Protein AF-A0A117QM13-F1 (afdb_monomer_lite)

Secondary structure (DSSP, 8-state):
-HHHHHHHHHHHHHHHHHHHHHHHHHHHHHHHHHHHHHHT--SS--HHHHHHHHHHHHHHHHHS-HHHHHHHHHHHHHHHHHHH-TTS-HHHHHHHHHHHHHHHHHHHTS-GGGG-S-HHHHHS-----------

Sequence (135 aa):
MKTVQQTLEAQARSQQLDAKREVYVAFLQAAQALVEDRKRDRGALDEALLAEAQRAYQVLRLEGPANVAAQAHFLMEAIVGSRDDSSVSTAEIDRCLHNYVTVAQHHLQEPWHWMGRSRNSWIAGGTTEHSATGQ

Organism: NCBI:txid68231

Foldseek 3Di:
DVVVVVVVVVVVVVVLLVVLVVLLLQLLVLLLVQLVQVVVPPAAGDPVSLVSNVVSLVVCCVSNDPLLNVLSVQLNCLSVVCRVDVVSDSVSNLVSSVSNVVVSCVVSVDDPVVSDDDPPPSNDDDDPDDPPPDD

pLDDT: mean 75.05, std 15.68, range [35.38, 94.25]

Structure (mmCIF, N/CA/C/O backbone):
data_AF-A0A117QM13-F1
#
_entry.id   AF-A0A117QM13-F1
#
loop_
_atom_site.group_PDB
_atom_site.id
_atom_site.type_symbol
_atom_site.label_atom_id
_atom_site.label_alt_id
_atom_site.label_comp_id
_atom_site.label_a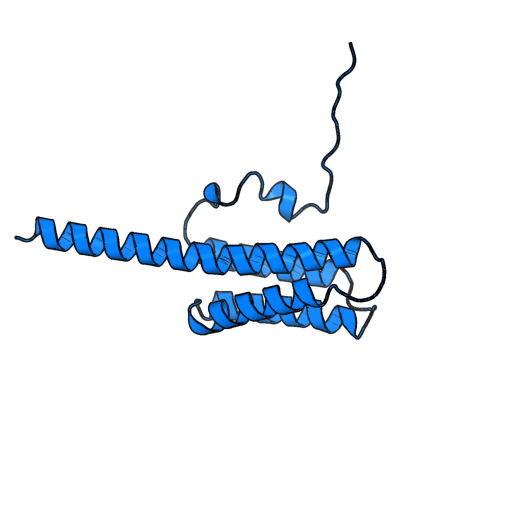sym_id
_atom_site.label_entity_id
_atom_site.label_seq_id
_atom_site.pdbx_PDB_ins_code
_atom_site.Cartn_x
_atom_site.Cartn_y
_atom_site.Cartn_z
_atom_site.occupancy
_atom_site.B_iso_or_equiv
_atom_site.auth_seq_id
_atom_site.auth_comp_id
_atom_site.auth_asym_id
_atom_site.auth_atom_id
_atom_site.pdbx_PDB_model_num
ATOM 1 N N . MET A 1 1 ? -23.078 -1.051 35.402 1.00 59.25 1 MET A N 1
ATOM 2 C CA . MET A 1 1 ? -22.640 -1.954 34.310 1.00 59.25 1 MET A CA 1
ATOM 3 C C . MET A 1 1 ? -22.364 -1.265 32.966 1.00 59.25 1 MET A C 1
ATOM 5 O O . MET A 1 1 ? -21.559 -1.803 32.225 1.00 59.25 1 MET A O 1
ATOM 9 N N . LYS A 1 2 ? -22.919 -0.078 32.653 1.00 65.12 2 LYS A N 1
ATOM 10 C CA . LYS A 1 2 ? -22.641 0.643 31.385 1.00 65.12 2 LYS A CA 1
ATOM 11 C C . LYS A 1 2 ? -21.162 0.985 31.137 1.00 65.12 2 LYS A C 1
ATOM 13 O O . LYS A 1 2 ? -20.710 0.914 30.003 1.00 65.12 2 LYS A O 1
ATOM 18 N N . THR A 1 3 ? -20.404 1.299 32.184 1.00 76.00 3 THR A N 1
ATOM 19 C CA . THR A 1 3 ? -19.020 1.781 32.062 1.00 76.00 3 THR A CA 1
ATOM 20 C C . THR A 1 3 ? -18.052 0.710 31.553 1.00 76.00 3 THR A C 1
ATOM 22 O O . THR A 1 3 ? -17.194 1.007 30.738 1.00 76.00 3 THR A O 1
ATOM 25 N N . VAL A 1 4 ? -18.215 -0.551 31.976 1.00 81.19 4 VAL A N 1
ATOM 26 C CA . VAL A 1 4 ? -17.346 -1.662 31.536 1.00 81.19 4 VAL A CA 1
ATOM 27 C C . VAL A 1 4 ? -17.582 -1.987 30.061 1.00 81.19 4 VAL A C 1
ATOM 29 O O . VAL A 1 4 ? -16.627 -2.175 29.315 1.00 81.19 4 VAL A O 1
ATOM 32 N N . GLN A 1 5 ? -18.844 -1.986 29.623 1.00 80.25 5 GLN A N 1
ATOM 33 C CA . GLN A 1 5 ? -19.194 -2.216 28.223 1.00 80.25 5 GLN A CA 1
ATOM 34 C C . GLN A 1 5 ? -18.634 -1.112 27.311 1.00 80.25 5 GLN A C 1
ATOM 36 O O . GLN A 1 5 ? -18.021 -1.416 26.295 1.00 80.25 5 GLN A O 1
ATOM 41 N N . GLN A 1 6 ? -18.753 0.157 27.716 1.00 78.12 6 GLN A N 1
ATOM 42 C CA . GLN A 1 6 ? -18.193 1.287 26.964 1.00 78.12 6 GLN A CA 1
ATOM 43 C C . GLN A 1 6 ? -16.663 1.221 26.851 1.00 78.12 6 GLN A C 1
ATOM 45 O O . GLN A 1 6 ? -16.118 1.520 25.788 1.00 78.12 6 GLN A O 1
ATOM 50 N N . THR A 1 7 ? -15.967 0.805 27.915 1.00 83.50 7 THR A N 1
ATOM 51 C CA . THR A 1 7 ? -14.509 0.623 27.885 1.00 83.50 7 THR A CA 1
ATOM 52 C C . THR A 1 7 ? -14.102 -0.514 26.949 1.00 83.50 7 THR A C 1
ATOM 54 O O . THR A 1 7 ? -13.182 -0.340 26.154 1.00 83.50 7 THR A O 1
ATOM 57 N N . LEU A 1 8 ? -14.808 -1.649 26.979 1.00 82.12 8 LEU A N 1
ATOM 58 C CA . LEU A 1 8 ? -14.544 -2.775 26.076 1.00 82.12 8 LEU A CA 1
ATOM 59 C C . LEU A 1 8 ? -14.794 -2.405 24.607 1.00 82.12 8 LEU A C 1
ATOM 61 O O . LEU A 1 8 ? -13.972 -2.711 23.748 1.00 82.12 8 LEU A O 1
ATOM 65 N N . GLU A 1 9 ? -15.880 -1.689 24.316 1.00 82.31 9 GLU A N 1
ATOM 66 C CA . GLU A 1 9 ? -16.184 -1.189 22.969 1.00 82.31 9 GLU A CA 1
ATOM 67 C C . GLU A 1 9 ? -15.152 -0.155 22.486 1.00 82.31 9 GLU A C 1
ATOM 69 O O . GLU A 1 9 ? -14.827 -0.093 21.301 1.00 82.31 9 GLU A O 1
ATOM 74 N N . ALA A 1 10 ? -14.618 0.682 23.380 1.00 77.19 10 ALA A N 1
ATOM 75 C CA . ALA A 1 10 ? -13.528 1.601 23.051 1.00 77.19 10 ALA A CA 1
ATOM 76 C C . ALA A 1 10 ? -12.214 0.853 22.770 1.00 77.19 10 ALA A C 1
ATOM 78 O O . ALA A 1 10 ? -11.538 1.157 21.788 1.00 77.19 10 ALA A O 1
ATOM 79 N N . GLN A 1 11 ? -11.888 -0.161 23.574 1.00 75.81 11 GLN A N 1
ATOM 80 C CA . GLN A 1 11 ? -10.689 -0.978 23.395 1.00 75.81 11 GLN A CA 1
ATOM 81 C C . GLN A 1 11 ? -10.740 -1.792 22.096 1.00 75.81 11 GLN A C 1
ATOM 83 O O . GLN A 1 11 ? -9.773 -1.783 21.338 1.00 75.81 11 GLN A O 1
ATOM 88 N N . ALA A 1 12 ? -11.875 -2.428 21.795 1.00 79.44 12 ALA A N 1
ATOM 89 C CA . ALA A 1 12 ? -12.071 -3.166 20.548 1.00 79.44 12 ALA A CA 1
ATOM 90 C C . ALA A 1 12 ? -11.928 -2.254 19.317 1.00 79.44 12 ALA A C 1
ATOM 92 O O . ALA A 1 12 ? -11.290 -2.630 18.335 1.00 79.44 12 ALA A O 1
ATOM 93 N N . ARG A 1 13 ? -12.456 -1.023 19.386 1.00 80.00 13 ARG A N 1
ATOM 94 C CA . ARG A 1 13 ? -12.276 -0.023 18.322 1.00 80.00 13 ARG A CA 1
ATOM 95 C C . ARG A 1 13 ? -10.816 0.388 18.147 1.00 80.00 13 ARG A C 1
ATOM 97 O O . ARG A 1 13 ? -10.373 0.499 17.009 1.00 80.00 13 ARG A O 1
ATOM 104 N N . SER A 1 14 ? -10.071 0.578 19.238 1.00 78.25 14 SER A N 1
ATOM 105 C CA . SER A 1 14 ? -8.635 0.886 19.166 1.00 78.25 14 SER A CA 1
ATOM 106 C C . SER A 1 14 ? -7.857 -0.248 18.503 1.00 78.25 14 SER A C 1
ATOM 108 O O . SER A 1 14 ? -7.138 -0.006 17.543 1.00 78.25 1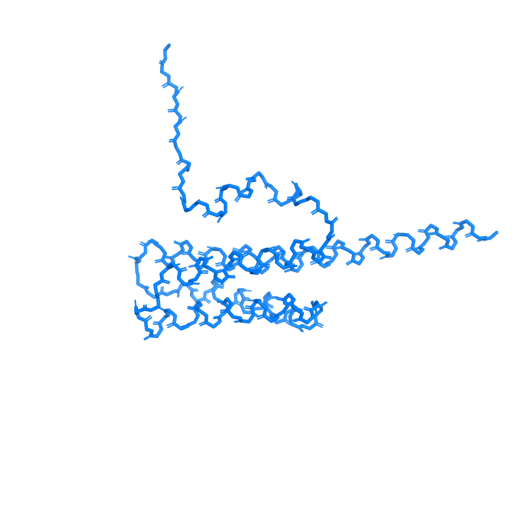4 SER A O 1
ATOM 110 N N . GLN A 1 15 ? -8.075 -1.492 18.940 1.00 78.19 15 GLN A N 1
ATOM 111 C CA . GLN A 1 15 ? -7.403 -2.667 18.373 1.00 78.19 15 GLN A CA 1
ATOM 112 C C . GLN A 1 15 ? -7.710 -2.846 16.882 1.00 78.19 15 GLN A C 1
ATOM 114 O O . GLN A 1 15 ? -6.828 -3.176 16.096 1.00 78.19 15 GLN A O 1
ATOM 119 N N . GLN A 1 16 ? -8.954 -2.590 16.471 1.00 78.81 16 GLN A N 1
ATOM 120 C CA . GLN A 1 16 ? -9.337 -2.645 15.064 1.00 78.81 16 GLN A CA 1
ATOM 121 C C . GLN A 1 16 ? -8.656 -1.549 14.230 1.00 78.81 16 GLN A C 1
ATOM 123 O O . GLN A 1 16 ? -8.312 -1.783 13.071 1.00 78.81 16 GLN A O 1
ATOM 128 N N . LEU A 1 17 ? -8.481 -0.350 14.789 1.00 75.69 17 LEU A N 1
ATOM 129 C CA . LEU A 1 17 ? -7.740 0.725 14.131 1.00 75.69 17 LEU A CA 1
ATOM 130 C C . LEU A 1 17 ? -6.255 0.374 14.011 1.00 75.69 17 LEU A C 1
ATOM 132 O O . LEU A 1 17 ? -5.694 0.552 12.935 1.00 75.69 17 LEU A O 1
ATOM 136 N N . ASP A 1 18 ? -5.651 -0.182 15.061 1.00 79.19 18 ASP A N 1
ATOM 137 C CA . ASP A 1 18 ? -4.250 -0.616 15.059 1.00 79.19 18 ASP A CA 1
ATOM 138 C C . ASP A 1 18 ? -3.992 -1.713 14.013 1.00 79.19 18 ASP A C 1
ATOM 140 O O . ASP A 1 18 ? -3.073 -1.588 13.208 1.00 79.19 18 ASP A O 1
ATOM 144 N N . ALA A 1 19 ? -4.868 -2.717 13.913 1.00 76.81 19 ALA A N 1
ATOM 145 C CA . ALA A 1 19 ? -4.754 -3.754 12.884 1.00 76.81 19 ALA A CA 1
ATOM 146 C C . ALA A 1 19 ? -4.846 -3.175 11.457 1.00 76.81 19 ALA A C 1
ATOM 148 O O . ALA A 1 19 ? -4.041 -3.498 10.585 1.00 76.81 19 ALA A O 1
ATOM 149 N N . LYS A 1 20 ? -5.785 -2.249 11.209 1.00 78.19 20 LYS A N 1
ATOM 150 C CA . LYS A 1 20 ? -5.902 -1.572 9.902 1.00 78.19 20 LYS A CA 1
ATOM 151 C C . LYS A 1 20 ? -4.659 -0.752 9.566 1.00 78.19 20 LYS A C 1
ATOM 153 O O . LYS A 1 20 ? -4.217 -0.732 8.419 1.00 78.19 20 LYS A O 1
ATOM 158 N N . ARG A 1 21 ? -4.103 -0.068 10.566 1.00 79.12 21 ARG A N 1
ATOM 159 C CA . ARG A 1 21 ? -2.865 0.705 10.454 1.00 79.12 21 ARG A CA 1
ATOM 160 C C . ARG A 1 21 ? -1.694 -0.183 10.036 1.00 79.12 21 ARG A C 1
ATOM 162 O O . ARG A 1 21 ? -0.981 0.179 9.103 1.00 79.12 21 ARG A O 1
ATOM 169 N N . GLU A 1 22 ? -1.530 -1.340 10.672 1.00 82.00 22 GLU A N 1
ATOM 170 C CA . GLU A 1 22 ? -0.469 -2.300 10.343 1.00 82.00 22 GLU A CA 1
ATOM 171 C C . GLU A 1 22 ? -0.551 -2.770 8.887 1.00 82.00 22 GLU A C 1
ATOM 173 O O . GLU A 1 22 ? 0.448 -2.711 8.169 1.00 82.00 22 GLU A O 1
ATOM 178 N N . VAL A 1 23 ? -1.748 -3.135 8.411 1.00 82.12 23 VAL A N 1
ATOM 179 C CA . VAL A 1 23 ? -1.961 -3.562 7.016 1.00 82.12 23 VAL A CA 1
ATOM 180 C C . VAL A 1 23 ? -1.577 -2.458 6.024 1.00 82.12 23 VAL A C 1
ATOM 182 O O . VAL A 1 23 ? -0.918 -2.721 5.016 1.00 82.12 23 VAL A O 1
ATOM 185 N N . TYR A 1 24 ? -1.950 -1.206 6.305 1.00 81.19 24 TYR A N 1
ATOM 186 C CA . TYR A 1 24 ? -1.646 -0.085 5.408 1.00 81.19 24 TYR A CA 1
ATOM 187 C C . TYR A 1 24 ? -0.156 0.236 5.368 1.00 81.19 24 TYR A C 1
ATOM 189 O O . TYR A 1 24 ? 0.359 0.570 4.299 1.00 81.19 24 TYR A O 1
ATOM 197 N N . VAL A 1 25 ? 0.528 0.132 6.512 1.00 81.25 25 VAL A N 1
ATOM 198 C CA . VAL A 1 25 ? 1.977 0.341 6.604 1.00 81.25 25 VAL A CA 1
ATOM 199 C C . VAL A 1 25 ? 2.739 -0.755 5.898 1.00 81.25 25 VAL A C 1
ATOM 201 O O . VAL A 1 25 ? 3.641 -0.430 5.133 1.00 81.25 25 VAL A O 1
ATOM 204 N N . ALA A 1 26 ? 2.360 -2.016 6.097 1.00 83.25 26 ALA A N 1
ATOM 205 C CA . ALA A 1 26 ? 3.014 -3.138 5.436 1.00 83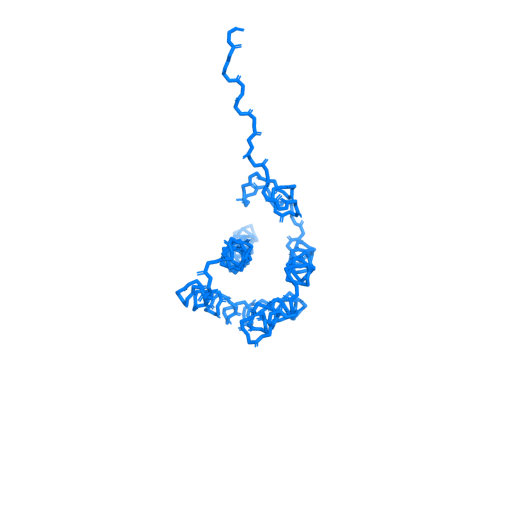.25 26 ALA A CA 1
ATOM 206 C C . ALA A 1 26 ? 2.978 -2.970 3.909 1.00 83.25 26 ALA A C 1
ATOM 208 O O . ALA A 1 26 ? 4.012 -3.053 3.245 1.00 83.25 26 ALA A O 1
ATOM 209 N N . PHE A 1 27 ? 1.807 -2.629 3.354 1.00 86.94 27 PHE A N 1
ATOM 210 C CA . PHE A 1 27 ? 1.687 -2.375 1.919 1.00 86.94 27 PHE A CA 1
ATOM 211 C C . PHE A 1 27 ? 2.476 -1.136 1.478 1.00 86.94 27 PHE A C 1
ATOM 213 O O . PHE A 1 27 ? 3.165 -1.188 0.462 1.00 86.94 27 PHE A O 1
ATOM 220 N N . LEU A 1 28 ? 2.431 -0.039 2.242 1.00 84.19 28 LEU A N 1
ATOM 221 C CA . LEU A 1 28 ? 3.161 1.184 1.903 1.00 84.19 28 LEU A CA 1
ATOM 222 C C . LEU A 1 28 ? 4.681 0.969 1.883 1.00 84.19 28 LEU A C 1
ATOM 224 O O . LEU A 1 28 ? 5.350 1.407 0.951 1.00 84.19 28 LEU A O 1
ATOM 228 N N . GLN A 1 29 ? 5.220 0.289 2.896 1.00 83.00 29 GLN A N 1
ATOM 229 C CA . GLN A 1 29 ? 6.647 -0.004 3.007 1.00 83.00 29 GLN A CA 1
ATOM 230 C C . GLN A 1 29 ? 7.123 -0.879 1.847 1.00 83.00 29 GLN A C 1
ATOM 232 O O . GLN A 1 29 ? 8.136 -0.563 1.222 1.00 83.00 29 GLN A O 1
ATOM 237 N N . ALA A 1 30 ? 6.374 -1.937 1.525 1.00 82.44 30 ALA A N 1
ATOM 238 C CA . ALA A 1 30 ? 6.704 -2.828 0.419 1.00 82.44 30 ALA A CA 1
ATOM 239 C C . ALA A 1 30 ? 6.611 -2.109 -0.938 1.00 82.44 30 ALA A C 1
ATOM 241 O O . ALA A 1 30 ? 7.546 -2.171 -1.737 1.00 82.44 30 ALA A O 1
ATOM 242 N N . ALA A 1 31 ? 5.529 -1.359 -1.178 1.00 82.56 31 ALA A N 1
ATOM 243 C CA . ALA A 1 31 ? 5.352 -0.600 -2.413 1.00 82.56 31 ALA A CA 1
ATOM 244 C C . ALA A 1 31 ? 6.463 0.436 -2.603 1.00 82.56 31 ALA A C 1
ATOM 246 O O . ALA A 1 31 ? 6.989 0.588 -3.701 1.00 82.56 31 ALA A O 1
ATOM 247 N N . GLN A 1 32 ? 6.873 1.117 -1.536 1.00 80.25 32 GLN A N 1
ATOM 248 C CA . GLN A 1 32 ? 7.941 2.093 -1.634 1.00 80.25 32 GLN A CA 1
ATOM 249 C C . GLN A 1 32 ? 9.320 1.468 -1.850 1.00 80.25 32 GLN A C 1
ATOM 251 O O . GLN A 1 32 ? 10.104 1.999 -2.636 1.00 80.25 32 GLN A O 1
ATOM 256 N N . ALA A 1 33 ? 9.622 0.352 -1.184 1.00 82.50 33 ALA A N 1
ATOM 257 C CA . ALA A 1 33 ? 10.858 -0.374 -1.444 1.00 82.50 33 ALA A CA 1
ATOM 258 C C . ALA A 1 33 ? 10.978 -0.725 -2.937 1.00 82.50 33 ALA A C 1
ATOM 260 O O . ALA A 1 33 ? 12.047 -0.543 -3.512 1.00 82.50 33 ALA A O 1
ATOM 261 N N . LEU A 1 34 ? 9.865 -1.102 -3.577 1.00 79.56 34 LEU A N 1
ATOM 262 C CA . LEU A 1 34 ? 9.789 -1.355 -5.019 1.00 79.56 34 LEU A CA 1
ATOM 263 C C . LEU A 1 34 ? 9.973 -0.095 -5.873 1.00 79.56 34 LEU A C 1
ATOM 265 O O . LEU A 1 34 ? 10.684 -0.141 -6.874 1.00 79.56 34 LEU A O 1
ATOM 269 N N . VAL A 1 35 ? 9.375 1.039 -5.491 1.00 78.50 35 VAL A N 1
ATOM 270 C CA . VAL A 1 35 ? 9.592 2.314 -6.201 1.00 78.50 35 VAL A CA 1
ATOM 271 C C . VAL A 1 35 ? 11.067 2.718 -6.155 1.00 78.50 35 VAL A C 1
ATOM 273 O O . VAL A 1 35 ? 11.640 3.111 -7.170 1.00 78.50 35 VAL A O 1
ATOM 276 N N . GLU A 1 36 ? 11.696 2.613 -4.986 1.00 79.31 36 GLU A N 1
ATOM 277 C CA . GLU A 1 36 ? 13.106 2.956 -4.798 1.00 79.31 36 GLU A CA 1
ATOM 278 C C . GLU A 1 36 ? 14.045 1.960 -5.493 1.00 79.31 36 GLU A C 1
ATOM 280 O O . GLU A 1 36 ? 15.063 2.372 -6.048 1.00 79.31 36 GLU A O 1
ATOM 285 N N . ASP A 1 37 ? 13.707 0.669 -5.507 1.00 79.25 37 ASP A N 1
ATOM 286 C CA . ASP A 1 37 ? 14.404 -0.351 -6.299 1.00 79.25 37 ASP A CA 1
ATOM 287 C C . ASP A 1 37 ? 14.361 -0.002 -7.795 1.00 79.25 37 ASP A C 1
ATOM 289 O O . ASP A 1 37 ? 15.400 0.085 -8.453 1.00 79.25 37 ASP A O 1
ATOM 293 N N . ARG A 1 38 ? 13.176 0.362 -8.305 1.00 74.44 38 ARG A N 1
ATOM 294 C CA . ARG A 1 38 ? 12.995 0.780 -9.700 1.00 74.44 38 ARG A CA 1
ATOM 295 C C . ARG A 1 38 ? 13.777 2.049 -10.043 1.00 74.44 38 ARG A C 1
ATOM 297 O O . ARG A 1 38 ? 14.384 2.110 -11.108 1.00 74.44 38 ARG A O 1
ATOM 304 N N . LYS A 1 39 ? 13.798 3.049 -9.152 1.00 74.69 39 LYS A N 1
ATOM 305 C CA . LYS A 1 39 ? 14.557 4.305 -9.333 1.00 74.69 39 LYS A CA 1
ATOM 306 C C . LYS A 1 39 ? 16.071 4.092 -9.378 1.00 74.69 39 LYS A C 1
ATOM 308 O O . LYS A 1 39 ? 16.767 4.872 -10.021 1.00 74.69 39 LYS A O 1
ATOM 313 N N . ARG A 1 40 ? 16.592 3.065 -8.698 1.00 74.94 40 ARG A N 1
ATOM 314 C CA . ARG A 1 40 ? 18.030 2.736 -8.684 1.00 74.94 40 ARG A CA 1
ATOM 315 C C . ARG A 1 40 ? 18.510 2.000 -9.938 1.00 74.94 40 ARG A C 1
ATOM 317 O O . ARG A 1 40 ? 19.717 1.807 -10.065 1.00 74.94 40 ARG A O 1
ATOM 324 N N . ASP A 1 41 ? 17.585 1.612 -10.815 1.00 64.50 41 ASP A N 1
ATOM 325 C CA . ASP A 1 41 ? 17.784 1.066 -12.162 1.00 64.50 41 ASP A CA 1
ATOM 326 C C . ASP A 1 41 ? 18.978 0.094 -12.293 1.00 64.50 41 ASP A C 1
ATOM 328 O O . ASP A 1 41 ? 20.007 0.392 -12.900 1.00 64.50 41 ASP A O 1
ATOM 332 N N . ARG A 1 42 ? 18.851 -1.102 -11.691 1.00 54.69 42 ARG A N 1
ATOM 333 C CA . ARG A 1 42 ? 19.831 -2.206 -11.816 1.00 54.69 42 ARG A CA 1
ATOM 334 C C . ARG A 1 42 ? 19.285 -3.483 -12.468 1.00 54.69 42 ARG A C 1
ATOM 336 O O . ARG A 1 42 ? 19.927 -4.526 -12.370 1.00 54.69 42 ARG A O 1
ATOM 343 N N . GLY A 1 43 ? 18.141 -3.425 -13.146 1.00 61.88 43 GLY A N 1
ATOM 344 C CA . GLY A 1 43 ? 17.577 -4.574 -13.864 1.00 61.88 43 GLY A CA 1
ATOM 345 C C . GLY A 1 43 ? 16.164 -4.942 -13.420 1.00 61.88 43 GLY A C 1
ATOM 346 O O . GLY A 1 43 ? 15.323 -4.065 -13.240 1.00 61.88 43 GLY A O 1
ATOM 347 N N . ALA A 1 44 ? 15.889 -6.246 -13.326 1.00 67.31 44 ALA A N 1
ATOM 348 C CA . ALA A 1 44 ? 14.576 -6.772 -12.964 1.00 67.31 44 ALA A CA 1
ATOM 349 C C . ALA A 1 44 ? 14.187 -6.375 -11.532 1.00 67.31 44 ALA A C 1
ATOM 351 O O . ALA A 1 44 ? 15.027 -6.403 -10.636 1.00 67.31 44 ALA A O 1
ATOM 352 N N . LEU A 1 45 ? 12.908 -6.041 -11.348 1.00 74.12 45 LEU A N 1
ATOM 353 C CA . LEU A 1 45 ? 12.302 -5.750 -10.050 1.00 74.12 45 LEU A CA 1
ATOM 354 C C . LEU A 1 45 ? 12.573 -6.900 -9.066 1.00 74.12 45 LEU A C 1
ATOM 356 O O . LEU A 1 45 ? 12.380 -8.062 -9.434 1.00 74.12 45 LEU A O 1
ATOM 360 N N . ASP A 1 46 ? 12.965 -6.588 -7.831 1.00 83.31 46 ASP A N 1
ATOM 361 C CA . ASP A 1 46 ? 13.180 -7.607 -6.796 1.00 83.31 46 ASP A CA 1
ATOM 362 C C . ASP A 1 46 ? 11.904 -8.449 -6.569 1.00 83.31 46 ASP A C 1
ATOM 364 O O . ASP A 1 46 ? 10.857 -7.956 -6.131 1.00 83.31 46 ASP A O 1
ATOM 368 N N . GLU A 1 47 ? 11.987 -9.746 -6.884 1.00 84.19 47 GLU A N 1
ATOM 369 C CA . GLU A 1 47 ? 10.853 -10.670 -6.806 1.00 84.19 47 GLU A CA 1
ATOM 370 C C . GLU A 1 47 ? 10.373 -10.906 -5.369 1.00 84.19 47 GLU A C 1
ATOM 372 O O . GLU A 1 47 ? 9.178 -11.124 -5.152 1.00 84.19 47 GLU A O 1
ATOM 377 N N . ALA A 1 48 ? 11.267 -10.836 -4.378 1.00 86.50 48 ALA A N 1
ATOM 378 C CA . ALA A 1 48 ? 10.902 -10.997 -2.976 1.00 86.50 48 ALA A CA 1
ATOM 379 C C . ALA A 1 48 ? 10.143 -9.765 -2.468 1.00 86.50 48 ALA A C 1
ATOM 381 O O . ALA A 1 48 ? 9.116 -9.912 -1.800 1.00 86.50 48 ALA A O 1
ATOM 382 N N . LEU A 1 49 ? 10.588 -8.559 -2.839 1.00 83.69 49 LEU A N 1
ATOM 383 C CA . LEU A 1 49 ? 9.854 -7.324 -2.541 1.00 83.69 49 LEU A CA 1
ATOM 384 C C . LEU A 1 49 ? 8.491 -7.300 -3.240 1.00 83.69 49 LEU A C 1
ATOM 386 O O . LEU A 1 49 ? 7.495 -6.894 -2.637 1.00 83.69 49 LEU A O 1
ATOM 390 N N . LEU A 1 50 ? 8.419 -7.780 -4.486 1.00 87.12 50 LEU A N 1
ATOM 391 C CA . LEU A 1 50 ? 7.162 -7.868 -5.225 1.00 87.12 50 LEU A CA 1
ATOM 392 C C . LEU A 1 50 ? 6.191 -8.844 -4.555 1.00 87.12 50 LEU A C 1
ATOM 394 O O . LEU A 1 50 ? 5.018 -8.515 -4.386 1.00 87.12 50 LEU A O 1
ATOM 398 N N . ALA A 1 51 ? 6.669 -10.022 -4.151 1.00 89.00 51 ALA A N 1
ATOM 399 C CA . ALA A 1 51 ? 5.857 -11.008 -3.446 1.00 89.00 51 ALA A CA 1
ATOM 400 C C . ALA A 1 51 ? 5.331 -10.464 -2.107 1.00 89.00 51 ALA A C 1
ATOM 402 O O . ALA A 1 51 ? 4.170 -10.695 -1.760 1.00 89.00 51 ALA A O 1
ATOM 403 N N . GLU A 1 52 ? 6.146 -9.699 -1.377 1.00 88.06 52 GLU A N 1
ATOM 404 C CA . GLU A 1 52 ? 5.722 -9.065 -0.127 1.00 88.06 52 GLU A CA 1
ATOM 405 C C . GLU A 1 52 ? 4.668 -7.974 -0.372 1.00 88.06 52 GLU A C 1
ATOM 407 O O . GLU A 1 52 ? 3.628 -7.961 0.288 1.00 88.06 52 GLU A O 1
ATOM 412 N N . ALA A 1 53 ? 4.859 -7.122 -1.385 1.00 88.69 53 ALA A N 1
ATOM 413 C CA . ALA A 1 53 ? 3.860 -6.124 -1.771 1.00 88.69 53 ALA A CA 1
ATOM 414 C C . ALA A 1 53 ? 2.544 -6.772 -2.224 1.00 88.69 53 ALA A C 1
ATOM 416 O O . ALA A 1 53 ? 1.467 -6.309 -1.850 1.00 88.69 53 ALA A O 1
ATOM 417 N N . GLN A 1 54 ? 2.609 -7.877 -2.973 1.00 91.19 54 GLN A N 1
ATOM 418 C CA . GLN A 1 54 ? 1.434 -8.649 -3.377 1.00 91.19 54 GLN A CA 1
ATOM 419 C C . GLN A 1 54 ? 0.708 -9.260 -2.177 1.00 91.19 54 GLN A C 1
ATOM 421 O O . GLN A 1 54 ? -0.521 -9.195 -2.119 1.00 91.19 54 GLN A O 1
ATOM 426 N N . ARG A 1 55 ? 1.436 -9.823 -1.205 1.00 90.94 55 ARG A N 1
ATOM 427 C CA . ARG A 1 55 ? 0.845 -10.354 0.030 1.00 90.94 55 ARG A CA 1
ATOM 428 C C . ARG A 1 55 ? 0.144 -9.246 0.812 1.00 90.94 55 ARG A C 1
ATOM 430 O O . ARG A 1 55 ? -1.030 -9.392 1.148 1.00 90.94 55 ARG A O 1
ATOM 437 N N . ALA A 1 56 ? 0.830 -8.132 1.058 1.00 89.25 56 ALA A N 1
ATOM 438 C CA . ALA A 1 56 ? 0.263 -6.997 1.778 1.00 89.25 56 ALA A CA 1
ATOM 439 C C . ALA A 1 56 ? -0.952 -6.405 1.040 1.00 89.25 56 ALA A C 1
ATOM 441 O O . ALA A 1 56 ? -1.970 -6.100 1.662 1.00 89.25 56 ALA A O 1
ATOM 442 N N . TYR A 1 57 ? -0.898 -6.332 -0.294 1.00 91.75 57 TYR A N 1
ATOM 443 C CA . TYR A 1 57 ? -2.031 -5.938 -1.129 1.00 91.75 57 TYR A CA 1
ATOM 444 C C . TYR A 1 57 ? -3.218 -6.898 -0.998 1.00 91.75 57 TYR A C 1
ATOM 446 O O . TYR A 1 57 ? -4.357 -6.445 -0.919 1.00 91.75 57 TYR A O 1
ATOM 454 N N . GLN A 1 58 ? -2.993 -8.214 -0.962 1.00 92.56 58 GLN A N 1
ATOM 455 C CA . GLN A 1 58 ? -4.081 -9.180 -0.792 1.00 92.56 58 GLN A CA 1
ATOM 456 C C . GLN A 1 58 ? -4.791 -9.008 0.551 1.00 92.56 58 GLN A C 1
ATOM 458 O O . GLN A 1 58 ? -6.022 -9.008 0.580 1.00 92.56 58 GLN A O 1
ATOM 463 N N . VAL A 1 59 ? -4.039 -8.798 1.633 1.00 90.44 59 VAL A N 1
ATOM 464 C CA . VAL A 1 59 ? -4.613 -8.499 2.954 1.00 90.44 59 VAL A CA 1
ATOM 465 C C . VAL A 1 59 ? -5.400 -7.188 2.899 1.00 90.44 59 VAL A C 1
ATOM 467 O O . VAL A 1 59 ? -6.570 -7.149 3.276 1.00 90.44 59 VAL A O 1
ATOM 470 N N . LEU A 1 60 ? -4.820 -6.136 2.314 1.00 88.38 60 LEU A N 1
ATOM 471 C CA . LEU A 1 60 ? -5.490 -4.851 2.120 1.00 88.38 60 LEU A CA 1
ATOM 472 C C . LEU A 1 60 ? -6.767 -4.962 1.275 1.00 88.38 60 LEU A C 1
ATOM 474 O O . LEU A 1 60 ? -7.740 -4.262 1.530 1.00 88.38 60 LEU A O 1
ATOM 478 N N . ARG A 1 61 ? -6.796 -5.835 0.270 1.00 91.19 61 ARG A N 1
ATOM 479 C CA . ARG A 1 61 ? -7.976 -6.041 -0.577 1.00 91.19 61 ARG A CA 1
ATOM 480 C C . ARG A 1 61 ? -9.118 -6.724 0.175 1.00 91.19 61 ARG A C 1
ATOM 482 O O . ARG A 1 61 ? -10.275 -6.498 -0.166 1.00 91.19 61 ARG A O 1
ATOM 489 N N . LEU A 1 62 ? -8.799 -7.572 1.151 1.00 88.75 62 LEU A N 1
ATOM 490 C CA . LEU A 1 62 ? -9.782 -8.314 1.944 1.00 88.75 62 LEU A CA 1
ATOM 491 C C . LEU A 1 62 ? -10.288 -7.510 3.144 1.00 88.75 62 LEU A C 1
ATOM 493 O O . LEU A 1 62 ? -11.477 -7.538 3.447 1.00 88.75 62 LEU A O 1
ATOM 497 N N . GLU A 1 63 ? -9.389 -6.802 3.820 1.00 83.62 63 GLU A N 1
ATOM 498 C CA . GLU A 1 63 ? -9.671 -6.143 5.100 1.00 83.62 63 GLU A CA 1
ATOM 499 C C . GLU A 1 63 ? -9.809 -4.621 4.972 1.00 83.62 63 GLU A C 1
ATOM 501 O O . GLU A 1 63 ? -10.321 -3.942 5.869 1.00 83.62 63 GLU A O 1
ATOM 506 N N . GLY A 1 64 ? -9.348 -4.074 3.848 1.00 82.19 64 GLY A N 1
ATOM 507 C CA . GLY A 1 64 ? -9.314 -2.651 3.590 1.00 82.19 64 GLY A CA 1
ATOM 508 C C . GLY A 1 64 ? -10.639 -2.084 3.064 1.00 82.19 64 GLY A C 1
ATOM 509 O O . GLY A 1 64 ? -11.447 -2.768 2.436 1.00 82.19 64 GLY A O 1
ATOM 510 N N . PRO A 1 65 ? -10.859 -0.780 3.258 1.00 86.25 65 PRO A N 1
ATOM 511 C CA . PRO A 1 65 ? -11.924 -0.021 2.625 1.00 86.25 65 PRO A CA 1
ATOM 512 C C . PRO A 1 65 ? -11.799 -0.065 1.106 1.00 86.25 65 PRO A C 1
ATOM 514 O O . PRO A 1 65 ? -10.705 0.095 0.562 1.00 86.25 65 PRO A O 1
ATOM 517 N N . ALA A 1 66 ? -12.934 -0.178 0.417 1.00 87.31 66 ALA A N 1
ATOM 518 C CA . ALA A 1 66 ? -12.978 -0.319 -1.037 1.00 87.31 66 ALA A CA 1
ATOM 519 C C . ALA A 1 66 ? -12.219 0.793 -1.787 1.00 87.31 66 ALA A C 1
ATOM 521 O O . ALA A 1 66 ? -11.523 0.519 -2.760 1.00 87.31 66 ALA A O 1
ATOM 522 N N . ASN A 1 67 ? -12.300 2.042 -1.320 1.00 87.50 67 ASN A N 1
ATOM 523 C CA . ASN A 1 67 ? -11.597 3.169 -1.937 1.00 87.50 67 ASN A CA 1
ATOM 524 C C . ASN A 1 67 ? -10.072 3.104 -1.740 1.00 87.50 67 ASN A C 1
ATOM 526 O O . ASN A 1 67 ? -9.334 3.458 -2.654 1.00 87.50 67 ASN A O 1
ATOM 530 N N . VAL A 1 68 ? -9.599 2.640 -0.578 1.00 88.94 68 VAL A N 1
ATOM 531 C CA . VAL A 1 68 ? -8.165 2.451 -0.296 1.00 88.94 68 VAL A CA 1
ATOM 532 C C . VAL A 1 68 ? -7.623 1.280 -1.119 1.00 88.94 68 VAL A C 1
ATOM 534 O O . VAL A 1 68 ? -6.601 1.420 -1.789 1.00 88.94 68 VAL A O 1
ATOM 537 N N . ALA A 1 69 ? -8.345 0.157 -1.141 1.00 91.06 69 ALA A N 1
ATOM 538 C CA . ALA A 1 69 ? -7.987 -1.022 -1.927 1.00 91.06 69 ALA A CA 1
ATOM 539 C C . ALA A 1 69 ? -7.951 -0.735 -3.440 1.00 91.06 69 ALA A C 1
ATOM 541 O O . ALA A 1 69 ? -7.080 -1.250 -4.138 1.00 91.06 69 ALA A O 1
ATOM 542 N N . ALA A 1 70 ? -8.846 0.122 -3.947 1.00 93.06 70 ALA A N 1
ATOM 543 C CA . ALA A 1 70 ? -8.831 0.552 -5.345 1.00 93.06 70 ALA A CA 1
ATOM 544 C C . ALA A 1 70 ? -7.561 1.345 -5.700 1.00 93.06 70 ALA A C 1
ATOM 546 O O . ALA A 1 70 ? -6.952 1.093 -6.733 1.00 93.06 70 ALA A O 1
ATOM 547 N N . GLN A 1 71 ? -7.109 2.261 -4.836 1.00 93.56 71 GLN A N 1
ATOM 548 C CA . GLN A 1 71 ? -5.853 2.984 -5.086 1.00 93.56 71 GLN A CA 1
ATOM 549 C C . GLN A 1 71 ? -4.626 2.076 -4.972 1.00 93.56 71 GLN A C 1
ATOM 551 O O . GLN A 1 71 ? -3.691 2.199 -5.759 1.00 93.56 71 GLN A O 1
ATOM 556 N N . ALA A 1 72 ? -4.642 1.130 -4.032 1.00 91.50 72 ALA A N 1
ATOM 557 C CA . ALA A 1 72 ? -3.595 0.121 -3.927 1.00 91.50 72 ALA A CA 1
ATOM 558 C C . ALA A 1 72 ? -3.522 -0.775 -5.174 1.00 91.50 72 ALA A C 1
ATOM 560 O O . ALA A 1 72 ? -2.431 -1.151 -5.595 1.00 91.50 72 ALA A O 1
ATOM 561 N N . HIS A 1 73 ? -4.667 -1.073 -5.795 1.00 94.25 73 HIS A N 1
ATOM 562 C CA . HIS A 1 73 ? -4.721 -1.800 -7.059 1.00 94.25 73 HIS A CA 1
ATOM 563 C C . HIS A 1 73 ? -4.028 -1.030 -8.188 1.00 94.25 73 HIS A C 1
ATOM 565 O O . HIS A 1 73 ? -3.123 -1.583 -8.804 1.00 94.25 73 HIS A O 1
ATOM 571 N N . PHE A 1 74 ? -4.359 0.251 -8.389 1.00 92.81 74 PHE A N 1
ATOM 572 C CA . PHE A 1 74 ? -3.701 1.080 -9.408 1.00 92.81 74 PHE A CA 1
ATOM 573 C C . PHE A 1 74 ? -2.190 1.212 -9.182 1.00 92.81 74 PHE A C 1
ATOM 575 O O . PHE A 1 74 ? -1.414 1.230 -10.135 1.00 92.81 74 PHE A O 1
ATOM 582 N N . LEU A 1 75 ? -1.751 1.275 -7.921 1.00 91.19 75 LEU A N 1
ATOM 583 C CA . LEU A 1 75 ? -0.328 1.264 -7.588 1.00 91.19 75 LEU A CA 1
ATOM 584 C C . LEU A 1 75 ? 0.336 -0.069 -7.959 1.00 91.19 75 LEU A C 1
ATOM 586 O O . LEU A 1 75 ? 1.397 -0.064 -8.576 1.00 91.19 75 LEU A O 1
ATOM 590 N N . MET A 1 76 ? -0.292 -1.202 -7.635 1.00 91.75 76 MET A N 1
ATOM 591 C CA . MET A 1 76 ? 0.220 -2.520 -8.021 1.00 91.75 76 MET A CA 1
ATOM 592 C C . MET A 1 76 ? 0.263 -2.710 -9.539 1.00 91.75 76 MET A C 1
ATOM 594 O O . MET A 1 76 ? 1.241 -3.255 -10.043 1.00 91.75 76 MET A O 1
ATOM 598 N N . GLU A 1 77 ? -0.750 -2.243 -10.271 1.00 91.19 77 GLU A N 1
ATOM 599 C CA . GLU A 1 77 ? -0.757 -2.279 -11.737 1.00 91.19 77 GLU A CA 1
ATOM 600 C C . GLU A 1 77 ? 0.371 -1.434 -12.330 1.00 91.19 77 GLU A C 1
ATOM 602 O O . GLU A 1 77 ? 1.064 -1.908 -13.223 1.00 91.19 77 GLU A O 1
ATOM 607 N N . ALA A 1 78 ? 0.618 -0.231 -11.803 1.00 88.62 78 ALA A N 1
ATOM 608 C CA . ALA A 1 78 ? 1.729 0.606 -12.256 1.00 88.62 78 ALA A CA 1
ATOM 609 C C . ALA A 1 78 ? 3.096 -0.045 -11.973 1.00 88.62 78 ALA A C 1
ATOM 611 O O . ALA A 1 78 ? 3.977 -0.037 -12.832 1.00 88.62 78 ALA A O 1
ATOM 612 N N . ILE A 1 79 ? 3.273 -0.656 -10.795 1.00 85.69 79 ILE A N 1
ATOM 613 C CA . ILE A 1 79 ? 4.512 -1.360 -10.429 1.00 85.69 79 ILE A CA 1
ATOM 614 C C . ILE A 1 79 ? 4.744 -2.562 -11.353 1.00 85.69 79 ILE A C 1
ATOM 616 O O . ILE A 1 79 ? 5.823 -2.683 -11.933 1.00 85.69 79 ILE A O 1
ATOM 620 N N . VAL A 1 80 ? 3.740 -3.428 -11.522 1.00 85.81 80 VAL A N 1
ATOM 621 C CA . VAL A 1 80 ? 3.840 -4.620 -12.379 1.00 85.81 80 VAL A CA 1
ATOM 622 C C . VAL A 1 80 ? 3.985 -4.224 -13.849 1.00 85.81 80 VAL A C 1
ATOM 624 O O . VAL A 1 80 ? 4.852 -4.754 -14.530 1.00 85.81 80 VAL A O 1
ATOM 627 N N . GLY A 1 81 ? 3.223 -3.240 -14.325 1.00 83.38 81 GLY A N 1
ATOM 628 C CA . GLY A 1 81 ? 3.328 -2.727 -15.691 1.00 83.38 81 GLY A CA 1
ATOM 629 C C . GLY A 1 81 ? 4.718 -2.173 -16.005 1.00 83.38 81 GLY A C 1
ATOM 630 O O . GLY A 1 81 ? 5.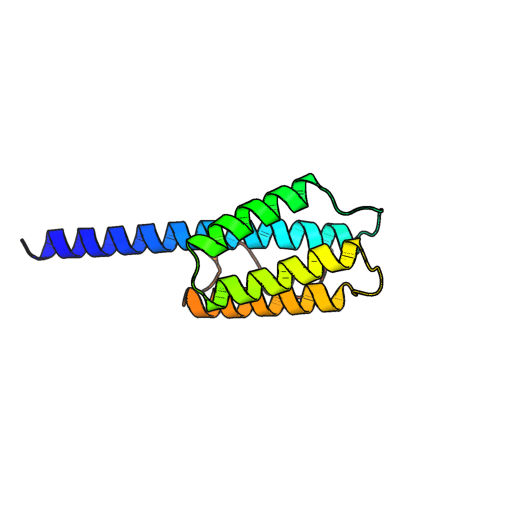241 -2.416 -17.085 1.00 83.38 81 GLY A O 1
ATOM 631 N N . SER A 1 82 ? 5.377 -1.529 -15.035 1.00 78.88 82 SER A N 1
ATOM 632 C CA . SER A 1 82 ? 6.743 -1.008 -15.208 1.00 78.88 82 SER A CA 1
ATOM 633 C C . SER A 1 82 ? 7.839 -2.065 -15.350 1.00 78.88 82 SER A C 1
ATOM 635 O O . SER A 1 82 ? 8.968 -1.730 -15.731 1.00 78.88 82 SER A O 1
ATOM 637 N N . ARG A 1 83 ? 7.532 -3.326 -15.020 1.00 76.25 83 ARG A N 1
ATOM 638 C CA . ARG A 1 83 ? 8.406 -4.478 -15.266 1.00 76.25 83 ARG A CA 1
ATOM 639 C C . ARG A 1 83 ? 8.353 -4.898 -16.733 1.00 76.25 83 ARG A C 1
ATOM 641 O O . ARG A 1 83 ? 9.396 -5.216 -17.296 1.00 76.25 83 ARG A O 1
ATOM 648 N N . ASP A 1 84 ? 7.159 -4.901 -17.319 1.00 73.38 84 ASP A N 1
ATOM 649 C CA . ASP A 1 84 ? 6.922 -5.391 -18.680 1.00 73.38 84 ASP A CA 1
ATOM 650 C C . ASP A 1 84 ? 7.120 -4.291 -19.736 1.00 73.38 84 ASP A C 1
ATOM 652 O O . ASP A 1 84 ? 7.508 -4.579 -20.868 1.00 73.38 84 ASP A O 1
ATOM 656 N N . ASP A 1 85 ? 6.906 -3.029 -19.355 1.00 69.00 85 ASP A N 1
ATOM 657 C CA . ASP A 1 85 ? 7.066 -1.860 -20.212 1.00 69.00 85 ASP A CA 1
ATOM 658 C C . ASP A 1 85 ? 7.886 -0.764 -19.510 1.00 69.00 85 ASP A C 1
ATOM 660 O O . ASP A 1 85 ? 7.439 -0.096 -18.575 1.00 69.00 85 ASP A O 1
ATOM 664 N N . SER A 1 86 ? 9.105 -0.536 -20.004 1.00 64.25 86 SER A N 1
ATOM 665 C CA . SER A 1 86 ? 9.990 0.537 -19.536 1.00 64.25 86 SER A CA 1
ATOM 666 C C . SER A 1 86 ? 9.449 1.951 -19.799 1.00 64.25 86 SER A C 1
ATOM 668 O O . SER A 1 86 ? 10.029 2.916 -19.302 1.00 64.25 86 SER A O 1
ATOM 670 N N . SER A 1 87 ? 8.378 2.097 -20.590 1.00 63.03 87 SER A N 1
ATOM 671 C CA . SER A 1 87 ? 7.701 3.373 -20.841 1.00 63.03 87 SER A CA 1
ATOM 672 C C . SER A 1 87 ? 6.829 3.833 -19.668 1.00 63.03 87 SER A C 1
ATOM 674 O O . SER A 1 87 ? 6.569 5.036 -19.547 1.00 63.03 87 SER A O 1
ATOM 676 N N . VAL A 1 88 ? 6.443 2.919 -18.762 1.00 64.44 88 VAL A N 1
ATOM 677 C CA . VAL A 1 88 ? 5.816 3.284 -17.485 1.00 64.44 88 VAL A CA 1
ATOM 678 C C . VAL A 1 88 ? 6.866 3.996 -16.647 1.00 64.44 88 VAL A C 1
ATOM 680 O O . VAL A 1 88 ? 7.722 3.395 -15.994 1.00 64.44 88 VAL A O 1
ATOM 683 N N . SER A 1 89 ? 6.824 5.322 -16.718 1.00 69.06 89 SER A N 1
ATOM 684 C CA . SER A 1 89 ? 7.800 6.154 -16.036 1.00 69.06 89 SER A CA 1
ATOM 685 C C . SER A 1 89 ? 7.657 6.017 -14.522 1.00 69.06 89 SER A C 1
ATOM 687 O O . SER A 1 89 ? 6.556 5.882 -13.980 1.00 69.06 89 SER A O 1
ATOM 689 N N . THR A 1 90 ? 8.773 6.168 -13.817 1.00 75.19 90 THR A N 1
ATOM 690 C CA . THR A 1 90 ? 8.800 6.332 -12.358 1.00 75.19 90 THR A CA 1
ATOM 691 C C . THR A 1 90 ? 7.831 7.416 -11.866 1.00 75.19 90 THR A C 1
ATOM 693 O O . THR A 1 90 ? 7.301 7.295 -10.766 1.00 75.19 90 THR A O 1
ATOM 696 N N . ALA A 1 91 ? 7.506 8.416 -12.697 1.00 79.88 91 ALA A N 1
ATOM 697 C CA . ALA A 1 91 ? 6.522 9.451 -12.383 1.00 79.88 91 ALA A CA 1
ATOM 698 C C . ALA A 1 91 ? 5.075 8.927 -12.295 1.00 79.88 91 ALA A C 1
ATOM 700 O O . ALA A 1 91 ? 4.284 9.440 -11.501 1.00 79.88 91 ALA A O 1
ATOM 701 N N . GLU A 1 92 ? 4.705 7.908 -13.075 1.00 83.62 92 GLU A N 1
ATOM 702 C CA . GLU A 1 92 ? 3.382 7.285 -12.974 1.00 83.62 92 GLU A CA 1
ATOM 703 C C . GLU A 1 92 ? 3.245 6.477 -11.681 1.00 83.62 92 GLU A C 1
ATOM 705 O O . GLU A 1 92 ? 2.232 6.591 -10.985 1.00 83.62 92 GLU A O 1
ATOM 710 N N . ILE A 1 93 ? 4.294 5.737 -11.321 1.00 82.69 93 ILE A N 1
ATOM 711 C CA . ILE A 1 93 ? 4.364 4.990 -10.063 1.00 82.69 93 ILE A CA 1
ATOM 712 C C . ILE A 1 93 ? 4.302 5.957 -8.869 1.00 82.69 93 ILE A C 1
ATOM 714 O O . ILE A 1 93 ? 3.498 5.752 -7.958 1.00 82.69 93 ILE A O 1
ATOM 718 N N . ASP A 1 94 ? 5.071 7.051 -8.901 1.00 83.38 94 ASP A N 1
ATOM 719 C CA . ASP A 1 94 ? 5.056 8.089 -7.861 1.00 83.38 94 ASP A CA 1
ATOM 720 C C . ASP A 1 94 ? 3.665 8.741 -7.726 1.00 83.38 94 ASP A C 1
ATOM 722 O O . ASP A 1 94 ? 3.176 8.962 -6.613 1.00 83.38 94 ASP A O 1
ATOM 726 N N . ARG A 1 95 ? 2.974 8.995 -8.846 1.00 87.75 95 ARG A N 1
ATOM 727 C CA . ARG A 1 95 ? 1.593 9.506 -8.845 1.00 87.75 95 ARG A CA 1
ATOM 728 C C . ARG A 1 95 ? 0.623 8.523 -8.184 1.00 87.75 95 ARG A C 1
ATOM 730 O O . ARG A 1 95 ? -0.191 8.939 -7.358 1.00 87.75 95 ARG A O 1
ATOM 737 N N . CYS A 1 96 ? 0.690 7.236 -8.525 1.00 89.44 96 CYS A N 1
ATOM 738 C CA . CYS A 1 96 ? -0.163 6.214 -7.914 1.00 89.44 96 CYS A CA 1
ATOM 739 C C . CYS A 1 96 ? 0.113 6.069 -6.411 1.00 89.44 96 CYS A C 1
ATOM 741 O O . CYS A 1 96 ? -0.827 5.990 -5.617 1.00 89.44 96 CYS A O 1
ATOM 743 N N . LEU A 1 97 ? 1.386 6.120 -6.007 1.00 87.06 97 LEU A N 1
ATOM 744 C CA . LEU A 1 97 ? 1.795 6.085 -4.605 1.00 87.06 97 LEU A CA 1
ATOM 745 C C . LEU A 1 97 ? 1.217 7.278 -3.832 1.00 87.06 97 LEU A C 1
ATOM 747 O O . LEU A 1 97 ? 0.625 7.102 -2.766 1.00 87.06 97 LEU A O 1
ATOM 751 N N . HIS A 1 98 ? 1.312 8.485 -4.395 1.00 86.31 98 HIS A N 1
ATOM 752 C CA . HIS A 1 98 ? 0.740 9.692 -3.801 1.00 86.31 98 HIS A CA 1
ATOM 753 C C . HIS A 1 98 ? -0.781 9.589 -3.598 1.00 86.31 98 HIS A C 1
ATOM 755 O O . HIS A 1 98 ? -1.296 9.936 -2.527 1.00 86.31 98 HIS A O 1
ATOM 761 N N . ASN A 1 99 ? -1.505 9.086 -4.601 1.00 89.31 99 ASN A N 1
ATOM 762 C CA . ASN A 1 99 ? -2.957 8.908 -4.528 1.00 89.31 99 ASN A CA 1
ATOM 763 C C . ASN A 1 99 ? -3.353 7.883 -3.459 1.00 89.31 99 ASN A C 1
ATOM 765 O O . ASN A 1 99 ? -4.253 8.149 -2.658 1.00 89.31 99 ASN A O 1
ATOM 769 N N . TYR A 1 100 ? -2.654 6.746 -3.401 1.00 88.69 100 TYR A N 1
ATOM 770 C CA . TYR A 1 100 ? -2.858 5.740 -2.361 1.00 88.69 100 TYR A CA 1
ATOM 771 C C . TYR A 1 100 ? -2.665 6.331 -0.962 1.00 88.69 100 TYR A C 1
ATOM 773 O O . TYR A 1 100 ? -3.566 6.236 -0.125 1.00 88.69 100 TYR A O 1
ATOM 781 N N . VAL A 1 101 ? -1.536 7.007 -0.727 1.00 84.44 101 VAL A N 1
ATOM 782 C CA . VAL A 1 101 ? -1.223 7.632 0.565 1.00 84.44 101 VAL A CA 1
ATOM 783 C C . VAL A 1 101 ? -2.301 8.640 0.960 1.00 84.44 101 VAL A C 1
ATOM 785 O O . VAL A 1 101 ? -2.768 8.625 2.096 1.00 84.44 101 VAL A O 1
ATOM 788 N N . THR A 1 102 ? -2.749 9.478 0.025 1.00 85.81 102 THR A N 1
ATOM 789 C CA . THR A 1 102 ? -3.780 10.494 0.282 1.00 85.81 102 THR A CA 1
ATOM 790 C C . THR A 1 102 ? -5.114 9.866 0.701 1.00 85.81 102 THR A C 1
ATOM 792 O O . THR A 1 102 ? -5.738 10.300 1.673 1.00 85.81 102 THR A O 1
ATOM 795 N N . VAL A 1 103 ? -5.556 8.814 0.006 1.00 87.69 103 VAL A N 1
ATOM 796 C CA . VAL A 1 103 ? -6.830 8.143 0.309 1.00 87.69 103 VAL A CA 1
ATOM 797 C C . VAL A 1 103 ? -6.747 7.329 1.603 1.00 87.69 103 VAL A C 1
ATOM 799 O O . VAL A 1 103 ? -7.676 7.382 2.414 1.00 87.69 103 VAL A O 1
ATOM 802 N N . ALA A 1 104 ? -5.636 6.627 1.840 1.00 84.00 104 ALA A N 1
ATOM 803 C CA . ALA A 1 104 ? -5.393 5.914 3.093 1.00 84.00 104 ALA A CA 1
ATOM 804 C C . ALA A 1 104 ? -5.375 6.881 4.290 1.00 84.00 104 ALA A C 1
ATOM 806 O O . ALA A 1 104 ? -5.969 6.594 5.332 1.00 84.00 104 ALA A O 1
ATOM 807 N N . GLN A 1 105 ? -4.770 8.062 4.121 1.00 78.88 105 GLN A N 1
ATOM 808 C CA . GLN A 1 105 ? -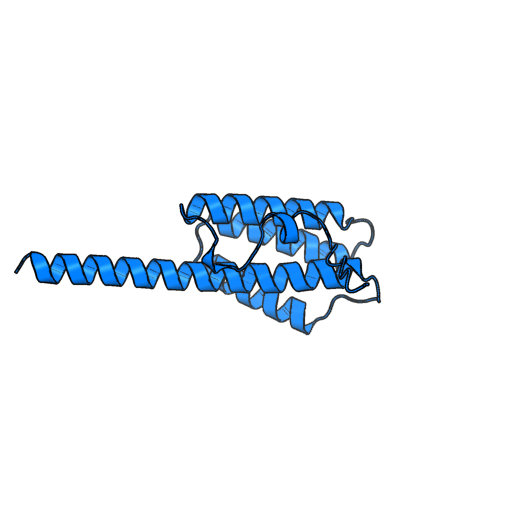4.756 9.124 5.130 1.00 78.88 105 GLN A CA 1
ATOM 809 C C . GLN A 1 105 ? -6.152 9.615 5.477 1.00 78.88 105 GLN A C 1
ATOM 811 O O . GLN A 1 105 ? -6.526 9.630 6.651 1.00 78.88 105 GLN A O 1
ATOM 816 N N . HIS A 1 106 ? -6.930 9.979 4.458 1.00 83.25 106 HIS A N 1
ATOM 817 C CA . HIS A 1 106 ? -8.297 10.438 4.658 1.00 83.25 106 HIS A CA 1
ATOM 818 C C . HIS A 1 106 ? -9.140 9.388 5.393 1.00 83.25 106 HIS A C 1
ATOM 820 O O . HIS A 1 106 ? -9.969 9.732 6.233 1.00 83.25 106 HIS A O 1
ATOM 826 N N . HIS A 1 107 ? -8.917 8.102 5.108 1.00 81.88 107 HIS A N 1
ATOM 827 C CA . HIS A 1 107 ? -9.677 7.033 5.742 1.00 81.88 107 HIS A CA 1
ATOM 828 C C . HIS A 1 107 ? -9.302 6.789 7.210 1.00 81.88 107 HIS A C 1
ATOM 830 O O . HIS A 1 107 ? -10.179 6.474 8.009 1.00 81.88 107 HIS A O 1
ATOM 836 N N . LEU A 1 108 ? -8.029 6.945 7.584 1.00 76.88 108 LEU A N 1
ATOM 837 C CA . LEU A 1 108 ? -7.608 6.787 8.980 1.00 76.88 108 LEU A CA 1
ATOM 838 C C . LEU A 1 108 ? -7.956 7.988 9.872 1.00 76.88 108 LEU A C 1
ATOM 840 O O . LEU A 1 108 ? -7.913 7.841 11.086 1.00 76.88 108 LEU A O 1
ATOM 844 N N . GLN A 1 109 ? -8.300 9.151 9.300 1.00 72.38 109 GLN A N 1
ATOM 845 C CA . GLN A 1 109 ? -8.652 10.385 10.032 1.00 72.38 109 GLN A CA 1
ATOM 846 C C . GLN A 1 109 ? -7.628 10.823 11.102 1.00 72.38 109 GLN A C 1
ATOM 848 O O . GLN A 1 109 ? -7.953 11.585 12.012 1.00 72.38 109 GLN A O 1
ATOM 853 N N . GLU A 1 110 ? -6.375 10.385 10.985 1.00 61.53 110 GLU A N 1
ATOM 854 C CA . GLU A 1 110 ? -5.331 10.622 11.977 1.00 61.53 110 GLU A CA 1
ATOM 855 C C . GLU A 1 110 ? -4.076 11.241 11.373 1.00 61.53 110 GLU A C 1
ATOM 857 O O . GLU A 1 110 ? -3.780 11.030 10.198 1.00 61.53 110 GLU A O 1
ATOM 862 N N . PRO A 1 111 ? -3.281 11.966 12.174 1.00 57.25 111 PRO A N 1
ATOM 863 C CA . PRO A 1 111 ? -1.932 12.348 11.790 1.00 57.25 111 PRO A CA 1
ATOM 864 C C . PRO A 1 111 ? -1.021 11.107 11.756 1.00 57.25 111 PR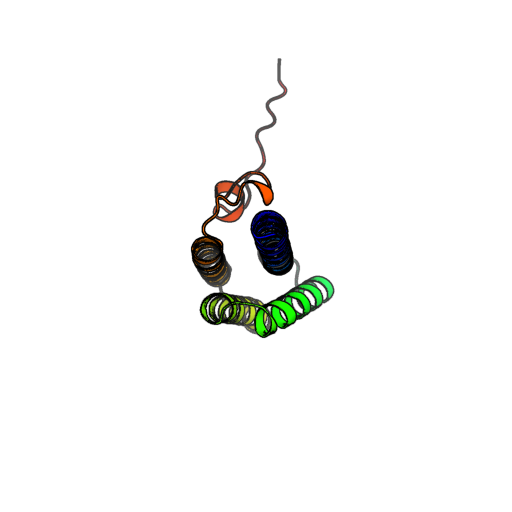O A C 1
ATOM 866 O O . PRO A 1 111 ? -0.894 10.398 12.749 1.00 57.25 111 PRO A O 1
ATOM 869 N N . TRP A 1 112 ? -0.325 10.866 10.641 1.00 63.28 112 TRP A N 1
ATOM 870 C CA . TRP A 1 112 ? 0.538 9.687 10.388 1.00 63.28 112 TRP A CA 1
ATOM 871 C C . TRP A 1 112 ? 1.891 9.741 11.134 1.00 63.28 112 TRP A C 1
ATOM 873 O O . TRP A 1 112 ? 2.899 9.211 10.681 1.00 63.28 112 TRP A O 1
ATOM 883 N N . HIS A 1 113 ? 1.938 10.404 12.293 1.00 56.69 113 HIS A N 1
ATOM 884 C CA . HIS A 1 113 ? 3.147 10.608 13.102 1.00 56.69 113 HIS A CA 1
ATOM 885 C C . HIS A 1 113 ? 3.783 9.296 13.597 1.00 56.69 113 HIS A C 1
ATOM 887 O O . HIS A 1 113 ? 4.993 9.240 13.809 1.00 56.69 113 HIS A O 1
ATOM 893 N N . TRP A 1 114 ? 2.980 8.238 13.722 1.00 57.06 114 TRP A N 1
ATOM 894 C CA . TRP A 1 114 ? 3.393 6.890 14.112 1.00 57.06 114 TRP A CA 1
ATOM 895 C C . TRP A 1 114 ? 4.129 6.120 13.001 1.00 57.06 114 TRP A C 1
ATOM 897 O O . TRP A 1 114 ? 4.826 5.156 13.292 1.00 57.06 114 TRP A O 1
ATOM 907 N N . MET A 1 115 ? 4.055 6.572 11.745 1.00 57.41 115 MET A N 1
ATOM 908 C CA . MET A 1 115 ? 4.789 5.981 10.616 1.00 57.41 115 MET A CA 1
ATOM 909 C C . MET A 1 115 ? 6.244 6.454 10.482 1.00 57.41 115 MET A C 1
ATOM 911 O O . MET A 1 115 ? 6.931 6.092 9.529 1.00 57.41 115 MET A O 1
ATOM 915 N N . GLY A 1 116 ? 6.741 7.250 11.432 1.00 49.25 116 GLY A N 1
ATOM 916 C CA . GLY A 1 116 ? 8.088 7.814 11.380 1.00 49.25 116 GLY A CA 1
ATOM 917 C C . GLY A 1 116 ? 8.181 9.081 10.521 1.00 49.25 116 GLY A C 1
ATOM 918 O O . GLY A 1 116 ? 7.302 9.410 9.723 1.00 49.25 116 GLY A O 1
ATOM 919 N N . ARG A 1 117 ? 9.243 9.864 10.756 1.00 43.16 117 ARG A N 1
ATOM 920 C CA . ARG A 1 117 ? 9.417 11.224 10.224 1.00 43.16 117 ARG A CA 1
ATOM 921 C C . ARG A 1 117 ? 9.312 11.272 8.691 1.00 43.16 117 ARG A C 1
ATOM 923 O O . ARG A 1 117 ? 10.251 10.920 7.993 1.00 43.16 117 ARG A O 1
ATOM 930 N N . SER A 1 118 ? 8.241 11.931 8.242 1.00 45.22 118 SER A N 1
ATOM 931 C CA . SER A 1 118 ? 8.182 12.873 7.115 1.00 45.22 118 SER A CA 1
ATOM 932 C C . SER A 1 118 ? 7.431 12.404 5.866 1.00 45.22 118 SER A C 1
ATOM 934 O O . SER A 1 118 ? 7.995 11.811 4.958 1.00 45.22 118 SER A O 1
ATOM 936 N N . ARG A 1 119 ? 6.187 12.891 5.731 1.00 46.91 119 ARG A N 1
ATOM 937 C CA . ARG A 1 119 ? 5.478 13.073 4.447 1.00 46.91 119 ARG A CA 1
ATOM 938 C C . ARG A 1 119 ? 6.371 13.700 3.360 1.00 46.91 119 ARG A C 1
ATOM 940 O O . ARG A 1 119 ? 6.219 13.369 2.190 1.00 46.91 119 ARG A O 1
ATOM 947 N N . ASN A 1 120 ? 7.315 14.566 3.746 1.00 44.81 120 ASN A N 1
ATOM 948 C CA . ASN A 1 120 ? 8.252 15.205 2.818 1.00 44.81 120 ASN A CA 1
ATOM 949 C C . ASN A 1 120 ? 9.399 14.269 2.395 1.00 44.81 120 ASN A C 1
ATOM 951 O O . ASN A 1 120 ? 9.966 14.490 1.339 1.00 44.81 120 ASN A O 1
ATOM 955 N N . SER A 1 121 ? 9.717 13.224 3.170 1.00 50.59 121 SER A N 1
ATOM 956 C CA . SER A 1 121 ? 10.689 12.183 2.789 1.00 50.59 121 SER A CA 1
ATOM 957 C C . SER A 1 121 ? 10.095 11.144 1.836 1.00 50.59 121 SER A C 1
ATOM 959 O O . SER A 1 121 ? 10.844 10.427 1.183 1.00 50.59 121 SER A O 1
ATOM 961 N N . TRP A 1 122 ? 8.764 11.031 1.792 1.00 49.03 122 TRP A N 1
ATOM 962 C CA . TRP A 1 122 ? 8.056 10.032 0.993 1.00 49.03 122 TRP A CA 1
ATOM 963 C C . TRP A 1 122 ? 7.566 10.583 -0.361 1.00 49.03 122 TRP A C 1
ATOM 965 O O . TRP A 1 122 ? 7.492 9.839 -1.329 1.00 49.03 122 TRP A O 1
ATOM 975 N N . ILE A 1 123 ? 7.250 11.886 -0.448 1.00 50.81 123 ILE A N 1
ATOM 976 C CA . ILE A 1 123 ? 6.799 12.547 -1.694 1.00 50.81 123 ILE A CA 1
ATOM 977 C C . ILE A 1 123 ? 7.967 13.143 -2.498 1.00 50.81 123 ILE A C 1
ATOM 979 O O . ILE A 1 123 ? 7.893 13.209 -3.722 1.00 50.81 123 ILE A O 1
ATOM 983 N N . ALA A 1 124 ? 9.046 13.574 -1.841 1.00 41.06 124 ALA A N 1
ATOM 984 C CA . ALA A 1 124 ? 10.254 14.012 -2.529 1.00 41.06 124 ALA A CA 1
ATOM 985 C C . ALA A 1 124 ? 11.220 12.826 -2.595 1.00 41.06 124 ALA A C 1
ATOM 987 O O . ALA A 1 124 ? 11.737 12.403 -1.563 1.00 41.06 124 ALA A O 1
ATOM 988 N N . GLY A 1 125 ? 11.433 12.269 -3.790 1.00 41.00 125 GLY A N 1
ATOM 989 C CA . GLY A 1 125 ? 12.474 11.265 -4.016 1.00 41.00 125 GLY A CA 1
ATOM 990 C C . GLY A 1 125 ? 13.795 11.702 -3.374 1.00 41.00 125 GLY A C 1
ATOM 991 O O . GLY A 1 125 ? 14.163 12.870 -3.462 1.00 41.00 125 GLY A O 1
ATOM 992 N N . GLY A 1 126 ? 14.436 10.760 -2.679 1.00 43.03 126 GLY A N 1
ATOM 993 C CA . GLY A 1 126 ? 15.599 10.919 -1.806 1.00 43.03 126 GLY A CA 1
ATOM 994 C C . GLY A 1 126 ? 16.391 12.228 -1.890 1.00 43.03 126 GLY A C 1
ATOM 995 O O . GLY A 1 126 ? 17.047 12.526 -2.883 1.00 43.03 126 GLY A O 1
ATOM 996 N N . THR A 1 127 ? 16.477 12.936 -0.767 1.00 35.88 127 THR A N 1
ATOM 997 C CA . THR A 1 127 ? 17.730 13.607 -0.395 1.00 35.88 127 THR A CA 1
ATOM 998 C C . THR A 1 127 ? 17.862 13.619 1.123 1.00 35.88 127 THR A C 1
ATOM 1000 O O . THR A 1 127 ? 17.629 14.617 1.800 1.00 35.88 127 THR A O 1
ATOM 1003 N N . THR A 1 128 ? 18.243 12.480 1.694 1.00 49.81 128 THR A N 1
ATOM 1004 C CA . THR A 1 128 ? 19.109 12.538 2.869 1.00 49.81 128 THR A CA 1
ATOM 1005 C C . THR A 1 128 ? 20.501 12.833 2.348 1.00 49.81 128 THR A C 1
ATOM 1007 O O . THR A 1 128 ? 21.094 11.948 1.750 1.00 49.81 128 THR A O 1
ATOM 1010 N N . GLU A 1 129 ? 20.971 14.066 2.523 1.00 43.03 129 GLU A N 1
ATOM 1011 C CA . GLU A 1 129 ? 22.345 14.375 2.932 1.00 43.03 129 GLU A CA 1
ATOM 1012 C C . GLU A 1 129 ? 22.541 15.893 3.012 1.00 43.03 129 GLU A C 1
ATOM 1014 O O . GLU A 1 129 ? 22.537 16.598 2.009 1.00 43.03 129 GLU A O 1
ATOM 1019 N N . HIS A 1 130 ? 22.718 16.385 4.236 1.00 35.38 130 HIS A N 1
ATOM 1020 C CA . HIS A 1 130 ? 23.819 17.282 4.581 1.00 35.38 130 HIS A CA 1
ATOM 1021 C C . HIS A 1 130 ? 24.170 17.008 6.046 1.00 35.38 130 HIS A C 1
ATOM 1023 O O . HIS A 1 130 ? 23.704 17.674 6.970 1.00 35.38 130 HIS A O 1
ATOM 1029 N N . SER A 1 131 ? 24.986 15.974 6.252 1.00 43.62 131 SER A N 1
ATOM 1030 C CA . SER A 1 131 ? 25.883 15.946 7.402 1.00 43.62 131 SER A CA 1
ATOM 1031 C C . SER A 1 131 ? 26.904 17.056 7.186 1.00 43.62 131 SER A C 1
ATOM 1033 O O . SER A 1 131 ? 27.828 16.901 6.396 1.00 43.62 131 SER A O 1
ATOM 1035 N N . ALA A 1 132 ? 26.733 18.185 7.866 1.00 35.91 132 ALA A N 1
ATOM 1036 C CA . ALA A 1 132 ? 27.821 19.128 8.079 1.00 35.91 132 ALA A CA 1
ATOM 1037 C C . ALA A 1 132 ? 28.385 18.884 9.483 1.00 35.91 132 ALA A C 1
ATOM 1039 O O . ALA A 1 132 ? 28.061 19.581 10.440 1.00 35.91 132 ALA A O 1
ATOM 1040 N N . THR A 1 133 ? 29.214 17.849 9.607 1.00 47.69 133 THR A N 1
ATOM 1041 C CA . THR A 1 133 ? 30.292 17.839 10.599 1.00 47.69 133 THR A CA 1
ATOM 1042 C C . THR A 1 133 ? 31.448 18.596 9.960 1.00 47.69 133 THR A C 1
ATOM 1044 O O . THR A 1 133 ? 31.988 18.141 8.953 1.00 47.69 133 THR A O 1
ATOM 1047 N N . GLY A 1 134 ? 31.822 19.753 10.502 1.00 42.91 134 GLY A N 1
ATOM 1048 C CA . GLY A 1 134 ? 32.917 20.525 9.921 1.00 42.91 134 GLY A CA 1
ATOM 1049 C C . GLY A 1 134 ? 33.203 21.852 10.608 1.00 42.91 134 GLY A C 1
ATOM 1050 O O . GLY A 1 134 ? 32.956 22.882 9.998 1.00 42.91 134 GLY A O 1
ATOM 1051 N N . GLN A 1 135 ? 33.795 21.740 11.804 1.00 38.62 135 GLN A N 1
ATOM 1052 C CA . GLN A 1 135 ? 34.603 22.724 12.553 1.00 38.62 135 GLN A CA 1
ATOM 1053 C C . GLN A 1 135 ? 33.908 23.932 13.190 1.00 38.62 135 GLN A C 1
ATOM 1055 O O . GLN A 1 135 ? 33.276 24.740 12.483 1.00 38.62 135 GLN A O 1
#

Radius of gyration: 17.88 Å; chains: 1; bounding box: 57×34×55 Å